Protein AF-A0A4V2PIP2-F1 (afdb_monomer_lite)

Sequence (71 aa):
MASAVRQYGPNDPRTRAARDNWRGESYLAAVAAAVADAPPLSPDQRDRLAVLLRPAAVAAEQRPGVQAVAS

pLDDT: mean 81.22, std 18.83, range [40.41, 95.75]

Radius of gyration: 19.5 Å; chains: 1; bounding box: 33×34×47 Å

Foldseek 3Di:
DVVCCVVPNCPDPVNVVVVVVVVVVVVVVVVVVVVVPDDDDDPVRVVVVVVVVVDVPVVVVPPPDPDPPDD

Structure (mmCIF, N/CA/C/O backbone):
data_AF-A0A4V2PIP2-F1
#
_entry.id   AF-A0A4V2PIP2-F1
#
loop_
_atom_site.group_PDB
_atom_site.id
_atom_site.type_symbol
_atom_site.label_atom_id
_atom_site.label_alt_id
_atom_site.label_comp_id
_atom_site.label_asym_id
_atom_site.label_entity_id
_atom_site.label_seq_id
_atom_site.pdbx_PDB_ins_code
_atom_site.Cartn_x
_atom_site.Cartn_y
_atom_site.Cartn_z
_atom_site.occupancy
_atom_site.B_iso_or_equiv
_atom_site.auth_seq_id
_atom_site.auth_comp_id
_atom_site.auth_asym_id
_atom_site.auth_atom_id
_atom_site.pdbx_PDB_model_num
ATOM 1 N N . MET A 1 1 ? 4.776 -6.257 -17.541 1.00 68.56 1 MET A N 1
ATOM 2 C CA . MET A 1 1 ? 6.208 -6.579 -17.308 1.00 68.56 1 MET A CA 1
ATOM 3 C C . MET A 1 1 ? 6.813 -7.547 -18.339 1.00 68.56 1 MET A C 1
ATOM 5 O O . MET A 1 1 ? 7.799 -7.177 -18.964 1.00 68.56 1 MET A O 1
ATOM 9 N N . ALA A 1 2 ?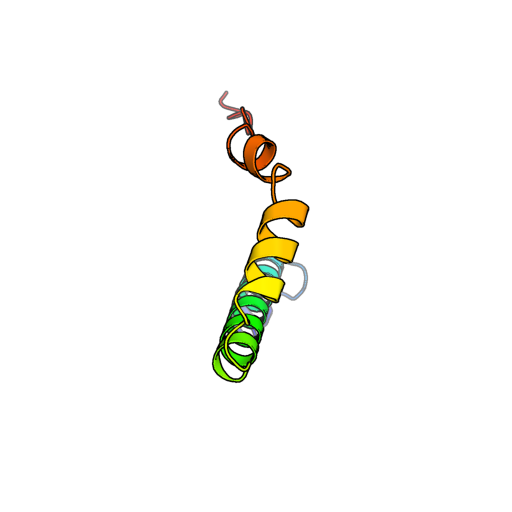 6.259 -8.752 -18.556 1.00 74.56 2 ALA A N 1
ATOM 10 C CA . ALA A 1 2 ? 6.857 -9.759 -19.456 1.00 74.56 2 ALA A CA 1
ATOM 11 C C . ALA A 1 2 ? 7.041 -9.288 -20.918 1.00 74.56 2 ALA A C 1
ATOM 13 O O . ALA A 1 2 ? 8.001 -9.681 -21.575 1.00 74.56 2 ALA A O 1
ATOM 14 N N . SER A 1 3 ? 6.160 -8.410 -21.412 1.00 80.88 3 SER A N 1
ATOM 15 C CA . SER A 1 3 ? 6.295 -7.793 -22.741 1.00 80.88 3 SER A CA 1
ATOM 16 C C . SER A 1 3 ? 7.538 -6.891 -22.854 1.00 80.88 3 SER A C 1
ATOM 18 O O . SER A 1 3 ? 8.341 -7.063 -23.765 1.00 80.88 3 SER A O 1
ATOM 20 N N . ALA A 1 4 ? 7.774 -6.015 -21.868 1.00 79.12 4 ALA A N 1
ATOM 21 C CA . ALA A 1 4 ? 8.907 -5.082 -21.869 1.00 79.12 4 ALA A CA 1
ATOM 22 C C . ALA A 1 4 ? 10.268 -5.796 -21.787 1.00 79.12 4 ALA A C 1
ATOM 24 O O . ALA A 1 4 ? 11.192 -5.440 -22.510 1.00 79.12 4 ALA A O 1
ATOM 25 N N . VAL A 1 5 ? 10.374 -6.856 -20.973 1.00 85.44 5 VAL A N 1
ATOM 26 C CA . VAL A 1 5 ? 11.600 -7.673 -20.884 1.00 85.44 5 VAL A CA 1
ATOM 27 C C . VAL A 1 5 ? 11.940 -8.303 -22.235 1.00 85.44 5 VAL A C 1
ATOM 29 O O . VAL A 1 5 ? 13.104 -8.304 -22.623 1.00 85.44 5 VAL A O 1
ATOM 32 N N . ARG A 1 6 ? 10.937 -8.825 -22.956 1.00 89.38 6 ARG A N 1
ATOM 33 C CA . ARG A 1 6 ? 11.133 -9.428 -24.284 1.00 89.38 6 ARG A CA 1
ATOM 34 C C . ARG A 1 6 ? 11.516 -8.397 -25.346 1.00 89.38 6 ARG A C 1
ATOM 36 O O . ARG A 1 6 ? 12.276 -8.727 -26.243 1.00 89.38 6 ARG A O 1
ATOM 43 N N . GLN A 1 7 ? 11.002 -7.174 -25.237 1.00 92.31 7 GLN A N 1
ATOM 44 C CA . GLN A 1 7 ? 11.206 -6.125 -26.236 1.00 92.31 7 GLN A CA 1
ATOM 45 C C . GLN A 1 7 ? 12.512 -5.342 -26.048 1.00 92.31 7 GLN 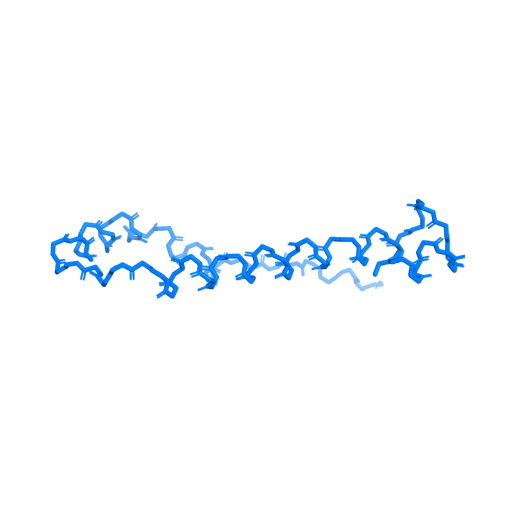A C 1
ATOM 47 O O . GLN A 1 7 ? 13.139 -4.958 -27.030 1.00 92.31 7 GLN A O 1
ATOM 52 N N . TYR A 1 8 ? 12.917 -5.089 -24.804 1.00 91.19 8 TYR A N 1
ATOM 53 C CA . TYR A 1 8 ? 14.032 -4.188 -24.493 1.00 91.19 8 TYR A CA 1
ATOM 54 C C . TYR A 1 8 ? 15.168 -4.869 -23.721 1.00 91.19 8 TYR A C 1
ATOM 56 O O . TYR A 1 8 ? 16.241 -4.301 -23.558 1.00 91.19 8 TYR A O 1
ATOM 64 N N . GLY A 1 9 ? 14.963 -6.099 -23.252 1.00 92.88 9 GLY A N 1
ATOM 65 C CA . GLY A 1 9 ? 15.922 -6.821 -22.427 1.00 92.88 9 GLY A CA 1
ATOM 66 C C . GLY A 1 9 ? 15.764 -6.536 -20.926 1.00 92.88 9 GLY A C 1
ATOM 67 O O . GLY A 1 9 ? 15.079 -5.597 -20.507 1.00 92.88 9 GLY A O 1
ATOM 68 N N . PRO A 1 10 ? 16.379 -7.367 -20.067 1.00 90.50 10 PRO A N 1
ATOM 69 C CA . PRO A 1 10 ? 16.117 -7.379 -18.626 1.00 90.50 10 PRO A CA 1
ATOM 70 C C . PRO A 1 10 ? 16.692 -6.179 -17.860 1.00 90.50 10 PRO A C 1
ATOM 72 O O . PRO A 1 10 ? 16.219 -5.901 -16.754 1.00 90.50 10 PRO A O 1
ATOM 75 N N . ASN A 1 11 ? 17.697 -5.499 -18.419 1.00 93.88 11 ASN A N 1
ATOM 76 C CA . ASN A 1 11 ? 18.415 -4.392 -17.780 1.00 93.88 11 ASN A CA 1
ATOM 77 C C . ASN A 1 11 ? 18.117 -3.019 -18.395 1.00 93.88 11 ASN A C 1
ATOM 79 O O . ASN A 1 11 ? 18.610 -2.023 -17.870 1.00 93.88 11 ASN A O 1
ATOM 83 N N . ASP A 1 12 ? 17.315 -2.955 -19.461 1.00 95.75 12 ASP A N 1
ATOM 84 C CA . ASP A 1 12 ? 16.943 -1.689 -20.094 1.00 95.75 12 ASP A CA 1
ATOM 85 C C . ASP A 1 12 ? 16.147 -0.804 -19.112 1.00 95.75 12 ASP A C 1
ATOM 87 O O . ASP A 1 12 ? 15.301 -1.322 -18.366 1.00 95.75 12 ASP A O 1
ATOM 91 N N . PRO A 1 13 ? 16.397 0.520 -19.087 1.00 95.31 13 PRO A N 1
ATOM 92 C CA . PRO A 1 13 ? 15.689 1.453 -18.213 1.00 95.31 13 PRO A CA 1
ATOM 93 C C . PRO A 1 13 ? 14.161 1.341 -18.289 1.00 95.31 13 PRO A C 1
ATOM 95 O O . PRO A 1 13 ? 13.494 1.423 -17.260 1.00 95.31 13 PRO A O 1
ATOM 98 N N . ARG A 1 14 ? 13.594 1.072 -19.470 1.00 92.25 14 ARG A N 1
ATOM 99 C CA . ARG A 1 14 ? 12.143 0.910 -19.667 1.00 92.25 14 ARG A CA 1
ATOM 100 C C . ARG A 1 14 ? 11.618 -0.351 -18.996 1.00 92.25 14 ARG A C 1
ATOM 102 O O . ARG A 1 14 ? 10.547 -0.336 -18.394 1.00 92.25 14 ARG A O 1
ATOM 109 N N . THR A 1 15 ? 12.384 -1.438 -19.042 1.00 93.62 15 THR A N 1
ATOM 110 C CA . THR A 1 15 ? 12.053 -2.674 -18.324 1.00 93.62 15 THR A CA 1
ATOM 111 C C . THR A 1 15 ? 12.113 -2.474 -16.811 1.00 93.62 15 THR A C 1
ATOM 113 O O . THR A 1 15 ? 11.272 -3.018 -16.094 1.00 93.62 15 THR A O 1
ATOM 116 N N . ARG A 1 16 ? 13.078 -1.691 -16.309 1.00 94.19 16 ARG A N 1
ATOM 117 C CA . ARG A 1 16 ? 13.178 -1.347 -14.880 1.00 94.19 16 ARG A CA 1
ATOM 118 C C . ARG A 1 16 ? 12.004 -0.479 -14.432 1.00 94.19 16 ARG A C 1
ATOM 120 O O . ARG A 1 16 ? 11.304 -0.876 -13.509 1.00 94.19 16 ARG A O 1
ATOM 127 N N . ALA A 1 17 ? 11.699 0.590 -15.166 1.00 93.12 17 ALA A N 1
ATOM 128 C CA . ALA A 1 17 ? 10.540 1.439 -14.899 1.00 93.12 17 ALA A CA 1
ATOM 129 C C . ALA A 1 17 ? 9.230 0.633 -14.883 1.00 93.12 17 ALA A C 1
ATOM 131 O O . ALA A 1 17 ? 8.427 0.752 -13.963 1.00 93.12 17 ALA A O 1
ATOM 132 N N . ALA A 1 18 ? 9.044 -0.278 -15.844 1.00 92.75 18 ALA A N 1
ATOM 133 C CA . ALA A 1 18 ? 7.875 -1.152 -15.872 1.00 92.75 18 ALA A CA 1
ATOM 134 C C . ALA A 1 18 ? 7.792 -2.111 -14.665 1.00 92.75 18 ALA A C 1
ATOM 136 O O . ALA A 1 18 ? 6.691 -2.494 -14.271 1.00 92.75 18 ALA A O 1
ATOM 137 N N . ARG A 1 19 ? 8.928 -2.532 -14.089 1.00 93.50 19 ARG A N 1
ATOM 138 C CA . ARG A 1 19 ? 8.957 -3.337 -12.854 1.00 93.50 19 ARG A CA 1
ATOM 139 C C . ARG A 1 19 ? 8.603 -2.499 -11.637 1.00 93.50 19 ARG A C 1
ATOM 141 O O . ARG A 1 19 ? 7.840 -2.971 -10.801 1.00 93.50 19 ARG A O 1
ATOM 148 N N . ASP A 1 20 ? 9.156 -1.299 -11.538 1.00 94.56 20 ASP A N 1
ATOM 149 C CA . ASP A 1 20 ? 8.928 -0.422 -10.392 1.00 94.56 20 ASP A CA 1
ATOM 150 C C . ASP A 1 20 ? 7.472 0.048 -10.348 1.00 94.56 20 ASP A C 1
ATOM 152 O O . ASP A 1 20 ? 6.839 -0.044 -9.297 1.00 94.56 20 ASP A O 1
ATOM 156 N N . ASN A 1 21 ? 6.895 0.391 -11.503 1.00 93.88 21 ASN A N 1
ATOM 157 C CA . ASN A 1 21 ? 5.467 0.689 -11.622 1.00 93.88 21 ASN A CA 1
ATOM 158 C C . ASN A 1 21 ? 4.611 -0.501 -11.178 1.00 93.88 21 ASN A C 1
ATOM 160 O O . ASN A 1 21 ? 3.753 -0.356 -10.314 1.00 93.88 21 ASN A O 1
ATOM 164 N N . TRP A 1 22 ? 4.896 -1.701 -11.697 1.00 95.12 22 TRP A N 1
ATOM 165 C CA . TRP A 1 22 ? 4.148 -2.901 -11.321 1.00 95.12 22 TRP A CA 1
ATOM 166 C C . TRP A 1 22 ? 4.245 -3.210 -9.820 1.00 95.12 22 TRP A C 1
ATOM 168 O O . TRP A 1 22 ? 3.255 -3.605 -9.207 1.00 95.12 22 TRP A O 1
ATOM 178 N N . ARG A 1 23 ? 5.417 -3.013 -9.202 1.00 94.75 23 ARG A N 1
ATOM 179 C CA . ARG A 1 23 ? 5.596 -3.167 -7.749 1.00 94.75 23 ARG A CA 1
ATOM 180 C C . ARG A 1 23 ? 4.770 -2.148 -6.971 1.00 94.75 23 ARG A C 1
ATOM 182 O O . ARG A 1 23 ? 4.122 -2.534 -6.004 1.00 94.75 23 ARG A O 1
ATOM 189 N N . GLY A 1 24 ? 4.777 -0.884 -7.396 1.00 94.69 24 GLY A N 1
ATOM 190 C CA . GLY A 1 24 ? 3.972 0.175 -6.787 1.00 94.69 24 GLY A CA 1
ATOM 191 C C . GLY A 1 24 ? 2.476 -0.128 -6.858 1.00 94.69 24 GLY A C 1
ATOM 192 O O . GLY A 1 24 ? 1.796 -0.111 -5.836 1.00 94.69 24 GLY A O 1
ATOM 193 N N . GLU A 1 25 ? 1.980 -0.497 -8.039 1.00 94.12 25 GLU A N 1
ATOM 194 C CA . GLU A 1 25 ? 0.583 -0.894 -8.250 1.00 94.12 25 GLU A CA 1
ATOM 195 C C . GLU A 1 25 ? 0.200 -2.112 -7.400 1.00 94.12 25 GLU A C 1
ATOM 197 O O . 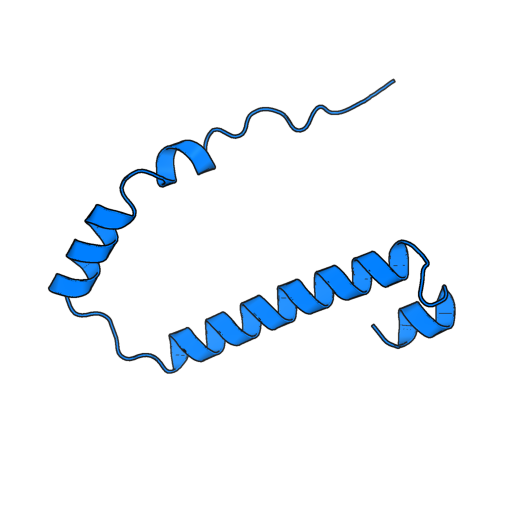GLU A 1 25 ? -0.830 -2.104 -6.729 1.00 94.12 25 GLU A O 1
ATOM 202 N N . SER A 1 26 ? 1.056 -3.138 -7.370 1.00 94.94 26 SER A N 1
ATOM 203 C CA . SER A 1 26 ? 0.814 -4.358 -6.588 1.00 94.94 26 SER A CA 1
ATOM 204 C C . SER A 1 26 ? 0.778 -4.074 -5.087 1.00 94.94 26 SER A C 1
ATOM 206 O O . SER A 1 26 ? -0.055 -4.628 -4.372 1.00 94.94 26 SER A O 1
ATOM 208 N N . TYR A 1 27 ? 1.656 -3.192 -4.605 1.00 95.31 27 TYR A N 1
ATOM 209 C CA . TYR A 1 27 ? 1.665 -2.763 -3.212 1.00 95.31 27 TYR A CA 1
ATOM 210 C C . TYR A 1 27 ? 0.377 -2.018 -2.847 1.00 95.31 27 TYR A C 1
ATOM 212 O O . TYR A 1 27 ? -0.260 -2.357 -1.852 1.00 95.31 27 TYR A O 1
ATOM 220 N N . LEU A 1 28 ? -0.045 -1.048 -3.665 1.00 95.00 28 LEU A N 1
ATOM 221 C CA . LEU A 1 28 ? -1.285 -0.305 -3.426 1.00 95.00 28 LEU A CA 1
ATOM 222 C C . LEU A 1 28 ? -2.511 -1.223 -3.442 1.00 95.00 28 LEU A C 1
ATOM 224 O O . LEU A 1 28 ? -3.380 -1.086 -2.584 1.00 95.00 28 LEU A O 1
ATOM 228 N N . ALA A 1 29 ? -2.558 -2.188 -4.363 1.00 95.31 29 ALA A N 1
ATOM 229 C CA . ALA A 1 29 ? -3.621 -3.186 -4.408 1.00 95.31 29 ALA A CA 1
ATOM 230 C C . ALA A 1 29 ? -3.655 -4.049 -3.133 1.00 95.31 29 ALA A C 1
ATOM 232 O O . ALA A 1 29 ? -4.726 -4.273 -2.571 1.00 95.31 29 ALA A O 1
ATOM 233 N N . ALA A 1 30 ? -2.492 -4.487 -2.639 1.00 93.56 30 ALA A N 1
ATOM 234 C CA . ALA A 1 30 ? -2.396 -5.259 -1.402 1.00 93.56 30 ALA A CA 1
ATOM 235 C C . ALA A 1 30 ? -2.827 -4.446 -0.170 1.00 93.56 30 ALA A C 1
ATOM 237 O O . ALA A 1 30 ? -3.549 -4.960 0.681 1.00 93.56 30 ALA A O 1
ATOM 238 N N . VAL A 1 31 ? -2.434 -3.170 -0.091 1.00 93.69 31 VAL A N 1
ATOM 239 C CA . VAL A 1 31 ? -2.877 -2.261 0.977 1.00 93.69 31 VAL A CA 1
ATOM 240 C C . VAL A 1 31 ? -4.390 -2.064 0.924 1.00 93.69 31 VAL A C 1
ATOM 242 O O . VAL A 1 31 ? -5.045 -2.166 1.955 1.00 93.69 31 VAL A O 1
ATOM 245 N N . ALA A 1 32 ? -4.957 -1.820 -0.259 1.00 93.62 32 ALA A N 1
ATOM 246 C CA . ALA A 1 32 ? -6.397 -1.643 -0.419 1.00 93.62 32 ALA A CA 1
ATOM 247 C C . ALA A 1 32 ? -7.179 -2.886 0.032 1.00 93.62 32 ALA A C 1
ATOM 249 O O . ALA A 1 32 ? -8.158 -2.749 0.762 1.00 93.62 32 ALA A O 1
ATOM 250 N N . ALA A 1 33 ? -6.717 -4.083 -0.342 1.00 93.56 33 ALA A N 1
ATOM 251 C CA . ALA A 1 33 ? -7.314 -5.339 0.106 1.00 93.56 33 ALA A CA 1
ATOM 252 C C . ALA A 1 33 ? -7.232 -5.495 1.634 1.00 93.56 33 ALA A C 1
ATOM 254 O O . ALA A 1 33 ? -8.242 -5.735 2.287 1.00 93.56 33 ALA A O 1
ATOM 255 N N . ALA A 1 34 ? -6.055 -5.261 2.222 1.00 92.88 34 ALA A N 1
ATOM 256 C CA . ALA A 1 34 ? -5.866 -5.358 3.668 1.00 92.88 34 ALA A CA 1
ATOM 257 C C . ALA A 1 34 ? -6.734 -4.358 4.453 1.00 92.88 34 ALA A C 1
ATOM 259 O O . ALA A 1 34 ? -7.232 -4.686 5.526 1.00 92.88 34 ALA A O 1
ATOM 260 N N . VAL A 1 35 ? -6.924 -3.144 3.927 1.00 91.50 35 VAL A N 1
ATOM 261 C CA . VAL A 1 35 ? -7.795 -2.129 4.539 1.00 91.50 35 VAL A CA 1
ATOM 262 C C . VAL A 1 35 ? -9.270 -2.503 4.400 1.00 91.50 35 VAL A C 1
ATOM 264 O O . VAL A 1 35 ? -10.030 -2.261 5.332 1.00 91.50 35 VAL A O 1
ATOM 267 N N . ALA A 1 36 ? -9.677 -3.093 3.274 1.00 91.88 36 ALA A N 1
ATOM 268 C CA . ALA A 1 36 ? -11.054 -3.535 3.065 1.00 91.88 36 ALA A CA 1
ATOM 269 C C . ALA A 1 36 ? -11.460 -4.663 4.030 1.00 91.88 36 ALA A C 1
ATOM 271 O O . ALA A 1 36 ? -12.588 -4.663 4.518 1.00 91.88 36 ALA A O 1
ATOM 272 N N . ASP A 1 37 ? -10.535 -5.577 4.335 1.00 92.31 37 ASP A N 1
ATOM 273 C CA . ASP A 1 37 ? -10.774 -6.702 5.248 1.00 92.31 37 ASP A CA 1
ATOM 274 C C . ASP A 1 37 ? -10.616 -6.328 6.734 1.00 92.31 37 ASP A C 1
ATOM 276 O O . ASP A 1 37 ? -11.002 -7.091 7.625 1.00 92.31 37 ASP A O 1
ATOM 280 N N . ALA A 1 38 ? -10.035 -5.164 7.036 1.00 89.31 38 ALA A N 1
ATOM 281 C CA . ALA A 1 38 ? -9.793 -4.744 8.407 1.00 89.31 38 ALA A CA 1
ATOM 282 C C . ALA A 1 38 ? -11.088 -4.270 9.098 1.00 89.31 38 ALA A C 1
ATOM 284 O O . ALA A 1 38 ? -11.881 -3.531 8.508 1.00 89.31 38 ALA A O 1
ATOM 285 N N . PRO A 1 39 ? -11.299 -4.611 10.385 1.00 90.62 39 PRO A N 1
ATOM 286 C CA . PRO A 1 39 ? -12.388 -4.028 11.154 1.00 90.62 39 PRO A CA 1
ATOM 287 C C . PRO A 1 39 ? -12.199 -2.506 11.287 1.00 90.62 39 PRO A C 1
ATOM 289 O O . PRO A 1 39 ? -11.064 -2.023 11.370 1.00 90.62 39 PRO A O 1
ATOM 292 N N . PRO A 1 40 ? -13.295 -1.728 11.350 1.00 90.50 40 PRO A N 1
ATOM 293 C CA . PRO A 1 40 ? -13.207 -0.283 11.488 1.00 90.50 40 PRO A CA 1
ATOM 294 C C . PRO A 1 40 ? -12.521 0.095 12.802 1.00 90.50 40 PRO A C 1
ATOM 296 O O . PRO A 1 40 ? -12.772 -0.495 13.853 1.00 90.50 40 PRO A O 1
ATOM 299 N N . LEU A 1 41 ? -11.682 1.129 12.748 1.00 92.00 41 LEU A N 1
ATOM 300 C CA . LEU A 1 41 ? -10.979 1.625 13.926 1.00 92.00 41 LEU A CA 1
ATOM 301 C C . LEU A 1 41 ? -11.960 2.188 14.962 1.00 92.00 41 LEU A C 1
ATOM 303 O O . LEU A 1 41 ? -12.830 3.018 14.646 1.00 92.00 41 LEU A O 1
ATOM 307 N N . SER A 1 42 ? -11.757 1.809 16.223 1.00 94.81 42 SER A N 1
ATOM 308 C CA . SER A 1 42 ? -12.460 2.425 17.344 1.00 94.81 42 SER A CA 1
ATOM 309 C C . SER A 1 42 ? -12.095 3.915 17.466 1.00 94.81 42 SER A C 1
ATOM 311 O O . SER A 1 42 ? -11.051 4.343 16.956 1.00 94.81 42 SER A O 1
ATOM 313 N N . PRO A 1 43 ? -12.937 4.734 18.124 1.00 94.75 43 PRO A N 1
ATOM 314 C CA . PRO A 1 43 ? -12.614 6.135 18.397 1.00 94.75 43 PRO A CA 1
ATOM 315 C C . PRO A 1 43 ? -11.244 6.299 19.076 1.00 94.75 43 PRO A C 1
ATOM 317 O O . PRO A 1 43 ? -10.390 7.000 18.543 1.00 94.75 43 PRO A O 1
ATOM 320 N N . ASP A 1 44 ? -10.972 5.531 20.135 1.00 94.94 44 ASP A N 1
ATOM 321 C CA . ASP A 1 44 ? -9.690 5.565 20.855 1.00 94.94 44 ASP A CA 1
ATOM 322 C C . ASP A 1 44 ? -8.483 5.253 19.957 1.00 94.94 44 ASP A C 1
ATOM 324 O O . ASP A 1 44 ? -7.407 5.834 20.108 1.00 94.94 44 ASP A O 1
ATOM 328 N N . GLN A 1 45 ? -8.631 4.315 19.016 1.00 94.38 45 GLN A N 1
ATOM 329 C CA . GLN A 1 45 ? -7.571 3.980 18.063 1.00 94.38 45 GLN A CA 1
ATOM 330 C C . GLN A 1 45 ? -7.324 5.126 17.080 1.00 94.38 45 GLN A C 1
ATOM 332 O O . GLN A 1 45 ? -6.168 5.444 16.789 1.00 94.38 45 GLN A O 1
ATOM 337 N N . ARG A 1 46 ? -8.391 5.771 16.595 1.00 93.50 46 ARG A N 1
ATOM 338 C CA . ARG A 1 46 ? -8.295 6.948 15.722 1.00 93.50 46 ARG A CA 1
ATOM 339 C C . ARG A 1 46 ? -7.633 8.121 16.432 1.00 93.50 46 ARG A C 1
ATOM 341 O O . ARG A 1 46 ? -6.766 8.754 15.839 1.00 93.50 46 ARG A O 1
ATOM 348 N N . ASP A 1 47 ? -7.959 8.349 17.698 1.00 93.62 47 ASP A N 1
ATOM 349 C CA . ASP A 1 47 ? -7.370 9.430 18.488 1.00 93.62 47 ASP A CA 1
ATOM 350 C C . ASP A 1 47 ? -5.873 9.206 18.729 1.00 93.62 47 ASP A C 1
ATOM 352 O O . ASP A 1 47 ? -5.065 10.121 18.558 1.00 93.62 47 ASP A O 1
ATOM 356 N N . ARG A 1 48 ? -5.466 7.964 19.023 1.00 92.88 48 ARG A N 1
ATOM 357 C CA . ARG A 1 48 ? -4.042 7.602 19.135 1.00 92.88 48 ARG A CA 1
ATOM 358 C C . ARG A 1 48 ? -3.296 7.812 17.820 1.00 92.88 48 ARG A C 1
ATOM 360 O O . ARG A 1 48 ? -2.210 8.388 17.824 1.00 92.88 48 ARG A O 1
ATOM 367 N N . LEU A 1 49 ? -3.874 7.387 16.696 1.00 91.62 49 LEU A N 1
ATOM 368 C CA . LEU A 1 49 ? -3.284 7.626 15.376 1.00 91.62 49 LEU A CA 1
ATOM 369 C C . LEU A 1 49 ? -3.196 9.120 15.056 1.00 91.62 49 LEU A C 1
ATOM 371 O O . LEU A 1 49 ? -2.178 9.571 14.541 1.00 91.62 49 LEU A O 1
ATOM 375 N N . ALA A 1 50 ? -4.216 9.905 15.404 1.00 90.50 50 ALA A N 1
ATOM 376 C CA . ALA A 1 50 ? -4.213 11.346 15.190 1.00 90.50 50 ALA A CA 1
ATOM 377 C C . ALA A 1 50 ? -3.084 12.045 15.962 1.00 90.50 50 ALA A C 1
ATOM 379 O O . ALA A 1 50 ? -2.505 12.996 15.445 1.00 90.50 50 ALA A O 1
ATOM 380 N N . VAL A 1 51 ? -2.735 11.567 17.162 1.00 92.19 51 VAL A N 1
ATOM 381 C CA . VAL A 1 51 ? -1.571 12.061 17.917 1.00 92.19 51 VAL A CA 1
ATOM 382 C C . VAL A 1 51 ? -0.263 11.656 17.235 1.00 92.19 51 VAL A C 1
ATOM 384 O O . VAL A 1 51 ? 0.602 12.504 17.046 1.00 92.19 51 VAL A O 1
ATOM 387 N N . LEU A 1 52 ? -0.124 10.392 16.817 1.00 89.88 52 LEU A N 1
ATOM 388 C CA . LEU A 1 52 ? 1.099 9.889 16.175 1.00 89.88 52 LEU A CA 1
ATOM 389 C C . LEU A 1 52 ? 1.395 10.557 14.821 1.00 89.88 52 LEU A C 1
ATOM 391 O O . LEU A 1 52 ? 2.555 10.699 14.445 1.00 89.88 52 LEU A O 1
ATOM 395 N N . LEU A 1 53 ? 0.359 10.960 14.084 1.00 88.00 53 LEU A N 1
ATOM 396 C CA . LEU A 1 53 ? 0.485 11.524 12.735 1.00 88.00 53 LEU A CA 1
ATOM 397 C C . LEU A 1 53 ? 0.587 13.063 12.715 1.00 88.00 53 LEU A C 1
ATOM 399 O O . LEU A 1 53 ? 0.902 13.657 11.679 1.00 88.00 53 LEU A O 1
ATOM 403 N N . ARG A 1 54 ? 0.365 13.726 13.854 1.00 79.81 54 ARG A N 1
ATOM 404 C CA . ARG A 1 54 ? 0.380 15.187 14.007 1.00 79.81 54 ARG A CA 1
ATOM 405 C C . ARG A 1 54 ? 1.740 15.651 14.557 1.00 79.81 54 ARG A C 1
ATOM 407 O O . ARG A 1 54 ? 2.002 15.402 15.724 1.00 79.81 54 ARG A O 1
ATOM 414 N N . PRO A 1 55 ? 2.579 16.427 13.846 1.00 61.78 55 PRO A N 1
ATOM 415 C CA . PRO A 1 55 ? 2.858 16.522 12.424 1.00 61.78 55 PRO A CA 1
ATOM 416 C C . PRO A 1 55 ? 4.213 15.870 12.063 1.00 61.78 55 PRO A C 1
ATOM 418 O O . PRO A 1 55 ? 5.279 16.439 12.288 1.00 61.78 55 PRO A O 1
ATOM 421 N N . ALA A 1 56 ? 4.136 14.742 11.354 1.00 58.72 56 ALA A N 1
ATOM 422 C CA . ALA A 1 56 ? 4.942 14.502 10.149 1.00 58.72 56 ALA A CA 1
ATOM 423 C C . ALA A 1 56 ? 4.224 15.042 8.881 1.00 58.72 56 ALA A C 1
ATOM 425 O O . ALA A 1 56 ? 4.802 15.097 7.799 1.00 58.72 56 ALA A O 1
ATOM 426 N N . ALA A 1 57 ? 2.966 15.485 9.023 1.00 55.50 57 ALA A N 1
ATOM 427 C CA . ALA A 1 57 ? 2.096 15.965 7.946 1.00 55.50 57 ALA A CA 1
ATOM 428 C C . ALA A 1 57 ? 2.443 17.369 7.400 1.00 55.50 57 ALA A C 1
ATOM 430 O O . ALA A 1 57 ? 2.153 17.646 6.244 1.00 55.50 57 ALA A O 1
ATOM 431 N N . VAL A 1 58 ? 3.120 18.232 8.170 1.00 52.50 58 VAL A N 1
ATOM 432 C CA . VAL A 1 58 ? 3.545 19.575 7.700 1.00 52.50 58 VAL A CA 1
ATOM 433 C C . VAL A 1 58 ? 4.734 19.487 6.726 1.00 52.50 58 VAL A C 1
ATOM 435 O O . VAL A 1 58 ? 4.854 20.293 5.810 1.00 52.50 58 VAL A O 1
ATOM 438 N N . ALA A 1 59 ? 5.579 18.457 6.851 1.00 51.38 59 ALA A N 1
ATOM 439 C CA . ALA A 1 59 ? 6.743 18.253 5.984 1.00 51.38 59 ALA A CA 1
ATOM 440 C C . ALA A 1 59 ? 6.394 17.673 4.597 1.00 51.38 59 ALA A C 1
ATOM 442 O O . ALA A 1 59 ? 7.181 17.803 3.660 1.00 51.38 59 ALA A O 1
ATOM 443 N N . ALA A 1 60 ? 5.227 17.034 4.443 1.00 51.00 60 ALA A N 1
ATOM 444 C CA . ALA A 1 60 ? 4.792 16.458 3.167 1.00 51.00 60 ALA A CA 1
ATOM 445 C C . ALA A 1 60 ? 4.299 17.526 2.170 1.00 51.00 60 ALA A C 1
ATOM 447 O O . ALA A 1 60 ? 4.450 17.349 0.963 1.00 51.00 60 ALA A O 1
ATOM 448 N N . GLU A 1 61 ? 3.772 18.646 2.671 1.00 45.38 61 GLU A N 1
ATOM 449 C CA . GLU A 1 61 ? 3.300 19.783 1.866 1.00 45.38 61 GLU A CA 1
ATOM 450 C C . GLU A 1 61 ? 4.437 20.779 1.536 1.00 45.38 61 GLU A C 1
ATOM 452 O O . GLU A 1 61 ? 4.337 21.578 0.610 1.00 45.38 6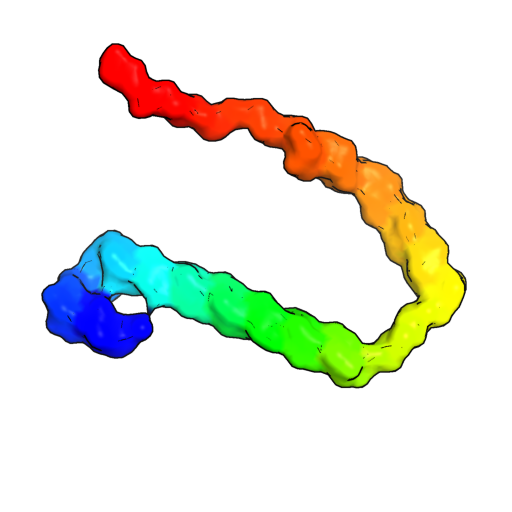1 GLU A O 1
ATOM 457 N N . GLN A 1 62 ? 5.572 20.677 2.240 1.00 44.84 62 GLN A N 1
ATOM 458 C CA . GLN A 1 62 ? 6.750 21.547 2.122 1.00 44.84 62 GLN A CA 1
ATOM 459 C C . GLN A 1 62 ? 7.952 20.852 1.458 1.00 44.84 62 GLN A C 1
ATOM 461 O O . GLN A 1 62 ? 9.086 21.006 1.908 1.00 44.84 62 GLN A O 1
ATOM 466 N N . ARG A 1 63 ? 7.754 20.101 0.367 1.00 40.41 63 ARG A N 1
ATOM 467 C CA . ARG A 1 63 ? 8.864 19.778 -0.552 1.00 40.41 63 ARG A CA 1
ATOM 468 C C . ARG A 1 63 ? 8.943 20.835 -1.662 1.00 40.41 63 ARG A C 1
ATOM 470 O O . ARG A 1 63 ? 8.328 20.640 -2.709 1.00 40.41 63 ARG A O 1
ATOM 477 N N . PRO A 1 64 ? 9.691 21.942 -1.491 1.00 44.38 64 PRO A N 1
ATOM 478 C CA . PRO A 1 64 ? 10.035 22.809 -2.602 1.00 44.38 64 PRO A CA 1
ATOM 479 C C . PRO A 1 64 ? 11.132 22.142 -3.444 1.00 44.38 64 PRO A C 1
ATOM 481 O O . PRO A 1 64 ? 12.143 21.681 -2.920 1.00 44.38 64 PRO A O 1
ATOM 484 N N . GLY A 1 65 ? 10.939 22.134 -4.762 1.00 48.34 65 GLY A N 1
ATOM 485 C CA . GLY A 1 65 ? 12.033 22.064 -5.732 1.00 48.34 65 GLY A CA 1
ATOM 486 C C . GLY A 1 65 ? 12.621 20.681 -6.013 1.00 48.34 65 GLY A C 1
ATOM 487 O O . GLY A 1 65 ? 13.760 20.400 -5.655 1.00 48.34 65 GLY A O 1
ATOM 488 N N . VAL A 1 66 ? 11.929 19.877 -6.827 1.00 48.38 66 VAL A N 1
ATOM 489 C CA . VAL A 1 66 ? 12.663 19.160 -7.882 1.00 48.38 66 VAL A CA 1
ATOM 490 C C . VAL A 1 66 ? 13.134 20.250 -8.843 1.00 48.38 66 VAL A C 1
ATOM 492 O O . VAL A 1 66 ? 12.315 20.847 -9.539 1.00 48.38 66 VAL A O 1
ATOM 495 N N . GLN A 1 67 ? 14.428 20.585 -8.799 1.00 47.56 67 GLN A N 1
ATOM 496 C CA . GLN A 1 67 ? 15.057 21.491 -9.759 1.00 47.56 67 GLN A CA 1
ATOM 497 C C . GLN A 1 67 ? 14.729 21.011 -11.174 1.00 47.56 67 GLN A C 1
ATOM 499 O O . GLN A 1 67 ? 15.166 19.940 -11.596 1.00 47.56 67 GLN A O 1
ATOM 504 N N . ALA A 1 68 ? 13.959 21.817 -11.903 1.00 43.72 68 ALA A N 1
ATOM 505 C CA . ALA A 1 68 ? 13.913 21.736 -13.348 1.00 43.72 68 ALA A CA 1
ATOM 506 C C . ALA A 1 68 ? 15.295 22.155 -13.858 1.00 43.72 68 ALA A C 1
ATOM 508 O O . ALA A 1 68 ? 15.638 23.334 -13.875 1.00 43.72 68 ALA A O 1
ATOM 509 N N . VAL A 1 69 ? 16.1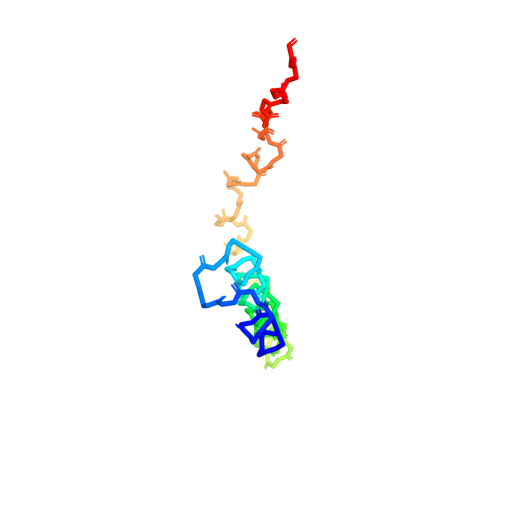08 21.165 -14.217 1.00 48.19 69 VAL A N 1
ATOM 510 C CA . VAL A 1 69 ? 17.274 21.373 -15.068 1.00 48.19 69 VAL A CA 1
ATOM 511 C C . VAL A 1 69 ? 16.723 21.698 -16.453 1.00 48.19 69 VAL A C 1
ATOM 513 O O . VAL A 1 69 ? 16.202 20.818 -17.137 1.00 48.19 69 VAL A O 1
ATOM 516 N N . ALA A 1 70 ? 16.780 22.968 -16.836 1.00 44.69 70 ALA A N 1
ATOM 517 C CA . ALA A 1 70 ? 16.536 23.414 -1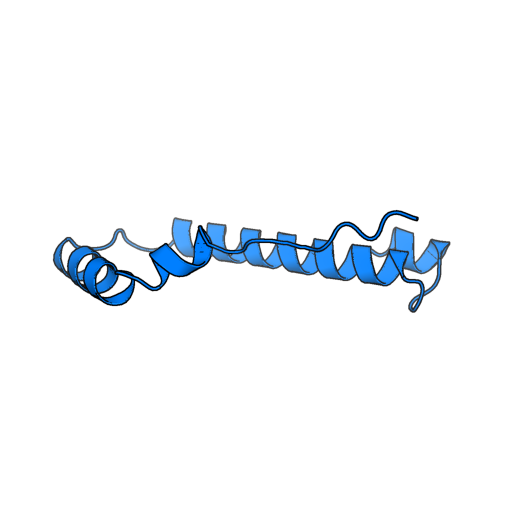8.197 1.00 44.69 70 ALA A CA 1
ATOM 518 C C . ALA A 1 70 ? 17.647 24.395 -18.588 1.00 44.69 70 ALA A C 1
ATOM 520 O O . ALA A 1 70 ? 17.676 25.516 -18.089 1.00 44.69 70 ALA A O 1
ATOM 521 N N . SER A 1 71 ? 18.528 23.857 -19.440 1.00 46.88 71 SER A N 1
ATOM 522 C CA . SER A 1 71 ? 19.395 24.459 -20.467 1.00 46.88 71 SER A CA 1
ATOM 523 C C . SER A 1 71 ? 20.221 25.701 -20.145 1.00 46.88 71 SER A C 1
ATOM 525 O O . SER A 1 71 ? 19.640 26.800 -20.034 1.00 46.88 71 SER A O 1
#

Secondary structure (DSSP, 8-state):
-HHHHHHH-TTSHHHHHHHHHHHHHHHHHHHHHHHHHSPPPPHHHHHHHHHHHTTTSHHHH----------

Organism: Pseudonocardia endophytica (NCBI:txid401976)